Protein AF-X0UQ94-F1 (afdb_monomer)

Organism: NCBI:txid412755

Mean predicted aligned error: 4.82 Å

Foldseek 3Di:
DPPPDDDDQDDQDDDPVLVVPDDDPVSVVVSVLSVLSSVLVVLVVVLCDDDPVPSDDDPLVVVLSVLSVLLSVLSVQLSVCVVVVVVVSNVVSVVVNVVSVVVNCCCVVVPDPVVSVVCCVPPVDD

Sequence (126 aa):
MHKYKLPEIKKVIIDPEIIKRFKVEDDFTKLSLDIMIEVGSYICVAANIFPVKTKAWDLDWAIIGGHLVRLYKLISAMLDQTCQRKRETSFIFSRLAFECIINLRYLIKHESDEIFKSYRKYSLQH

Structure (mmCIF, N/CA/C/O backbone):
data_AF-X0UQ94-F1
#
_entry.id   AF-X0UQ94-F1
#
loop_
_atom_site.group_PDB
_atom_site.id
_atom_site.type_symbol
_atom_site.label_atom_id
_atom_site.label_alt_id
_atom_site.label_comp_id
_atom_site.label_asym_id
_atom_site.label_entity_id
_atom_site.label_seq_id
_atom_site.pdbx_PDB_ins_code
_atom_site.Cartn_x
_atom_site.Cartn_y
_atom_site.Cartn_z
_atom_site.occupancy
_atom_site.B_iso_or_equiv
_atom_site.auth_seq_id
_atom_site.auth_comp_id
_atom_site.auth_asym_id
_atom_site.auth_atom_id
_atom_site.pdbx_PDB_model_num
ATOM 1 N N . MET A 1 1 ? 20.623 -25.604 5.030 1.00 44.50 1 MET A N 1
ATOM 2 C CA . MET A 1 1 ? 19.579 -24.844 4.307 1.00 44.50 1 MET A CA 1
ATOM 3 C C . MET A 1 1 ? 18.485 -24.490 5.310 1.00 44.50 1 MET A C 1
ATOM 5 O O . MET A 1 1 ? 17.650 -25.334 5.612 1.00 44.50 1 MET A O 1
ATOM 9 N N . HIS A 1 2 ? 18.549 -23.311 5.938 1.00 50.19 2 HIS A N 1
ATOM 10 C CA . HIS A 1 2 ? 17.481 -22.878 6.844 1.00 50.19 2 HIS A CA 1
ATOM 11 C C . HIS A 1 2 ? 16.207 -22.676 6.022 1.00 50.19 2 HIS A C 1
ATOM 13 O O . HIS A 1 2 ? 16.184 -21.865 5.099 1.00 50.19 2 HIS A O 1
ATOM 19 N N . LYS A 1 3 ? 15.163 -23.458 6.317 1.00 54.25 3 LYS A N 1
ATOM 20 C CA . LYS A 1 3 ? 13.826 -23.233 5.768 1.00 54.25 3 LYS A CA 1
ATOM 21 C C . LYS A 1 3 ? 13.314 -21.921 6.360 1.00 54.25 3 LYS A C 1
ATOM 23 O O . LYS A 1 3 ? 12.803 -21.914 7.475 1.00 54.25 3 LYS A O 1
ATOM 28 N N . TYR A 1 4 ? 13.489 -20.819 5.639 1.00 60.88 4 TYR A N 1
ATOM 29 C CA . TYR A 1 4 ? 12.800 -19.575 5.956 1.00 60.88 4 TYR A CA 1
ATOM 30 C C . TYR A 1 4 ? 11.303 -19.833 5.802 1.00 60.88 4 TYR A C 1
ATOM 32 O O . TYR A 1 4 ? 10.811 -20.065 4.698 1.00 60.88 4 TYR A O 1
ATOM 40 N N . LYS A 1 5 ? 10.585 -19.870 6.925 1.00 72.81 5 LYS A N 1
ATOM 41 C CA . LYS A 1 5 ? 9.127 -19.894 6.914 1.00 72.81 5 LYS A CA 1
ATOM 42 C C . LYS A 1 5 ? 8.690 -18.459 6.643 1.00 72.81 5 LYS A C 1
ATOM 44 O O . LYS A 1 5 ? 9.024 -17.570 7.423 1.00 72.81 5 LYS A O 1
ATOM 49 N N . LEU A 1 6 ? 8.022 -18.225 5.515 1.00 70.56 6 LEU A N 1
ATOM 50 C CA . LEU A 1 6 ? 7.432 -16.916 5.251 1.00 70.56 6 LEU A CA 1
ATOM 51 C C . LEU A 1 6 ? 6.439 -16.591 6.380 1.00 70.56 6 LEU A C 1
ATOM 53 O O . LEU A 1 6 ? 5.735 -17.504 6.828 1.00 70.56 6 LEU A O 1
ATOM 57 N N . PRO A 1 7 ? 6.400 -15.339 6.867 1.00 73.81 7 PRO A N 1
ATOM 58 C CA . PRO A 1 7 ? 5.420 -14.941 7.864 1.00 73.81 7 PRO A CA 1
ATOM 59 C C . PRO A 1 7 ? 4.015 -15.139 7.295 1.00 73.81 7 PRO A C 1
ATOM 61 O O . PRO A 1 7 ? 3.729 -14.774 6.154 1.00 73.81 7 PRO A O 1
ATOM 64 N N . GLU A 1 8 ? 3.149 -15.763 8.086 1.00 88.94 8 GLU A N 1
ATOM 65 C CA . GLU A 1 8 ? 1.765 -15.992 7.698 1.00 88.94 8 GLU A CA 1
ATOM 66 C C . GLU A 1 8 ? 0.996 -14.671 7.776 1.00 88.94 8 GLU A C 1
ATOM 68 O O . GLU A 1 8 ? 0.950 -14.027 8.826 1.00 88.94 8 GLU A O 1
ATOM 73 N N . ILE A 1 9 ? 0.402 -14.256 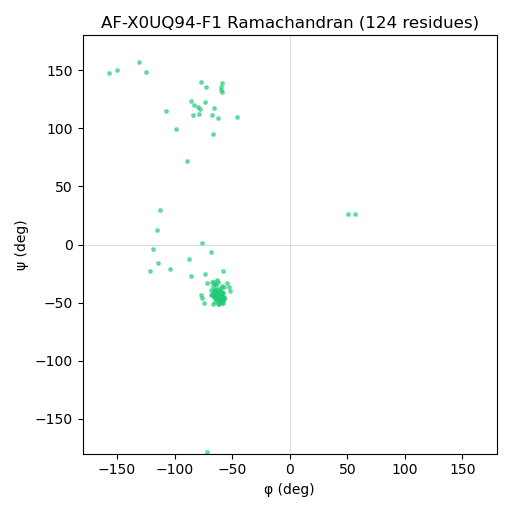6.657 1.00 93.00 9 ILE A N 1
ATOM 74 C CA . ILE A 1 9 ? -0.467 -13.080 6.628 1.00 93.00 9 ILE A CA 1
ATOM 75 C C . ILE A 1 9 ? -1.825 -13.501 7.181 1.00 93.00 9 ILE A C 1
ATOM 77 O O . ILE A 1 9 ? -2.546 -14.289 6.564 1.00 93.00 9 ILE A O 1
ATOM 81 N N . LYS A 1 10 ? -2.168 -12.976 8.359 1.00 93.19 10 LYS A N 1
ATOM 82 C CA . LYS A 1 10 ? -3.460 -13.222 8.998 1.00 93.19 10 LYS A CA 1
ATOM 83 C C . LYS A 1 10 ? -4.567 -12.568 8.173 1.00 93.19 10 LYS A C 1
ATOM 85 O O . LYS A 1 10 ? -4.665 -11.345 8.135 1.00 93.19 10 LYS A O 1
ATOM 90 N N . LYS A 1 11 ? -5.412 -13.393 7.555 1.00 94.56 11 LYS A N 1
ATOM 91 C CA . LYS A 1 11 ? -6.591 -12.921 6.827 1.00 94.56 11 LYS A CA 1
ATOM 92 C C . LYS A 1 11 ? -7.669 -12.437 7.782 1.00 94.56 11 LYS A C 1
ATOM 94 O O . LYS A 1 11 ? -7.980 -13.111 8.769 1.00 94.56 11 LYS A O 1
ATOM 99 N N . VAL A 1 12 ? -8.263 -11.299 7.465 1.00 95.44 12 VAL A N 1
ATOM 100 C CA . VAL A 1 12 ? -9.401 -10.754 8.190 1.00 95.44 12 VAL A CA 1
ATOM 101 C C . VAL A 1 12 ? -10.673 -11.360 7.624 1.00 95.44 12 VAL A C 1
ATOM 103 O O . VAL A 1 12 ? -10.952 -11.296 6.428 1.00 95.44 12 VAL A O 1
ATOM 106 N N . ILE A 1 13 ? -11.458 -11.980 8.500 1.00 92.56 13 ILE A N 1
ATOM 107 C CA . ILE A 1 13 ? -12.752 -12.545 8.131 1.00 92.56 13 ILE A CA 1
ATOM 108 C C . ILE A 1 13 ? -13.765 -11.403 8.078 1.00 92.56 13 ILE A C 1
ATOM 110 O O . ILE A 1 13 ? -14.026 -10.749 9.086 1.00 92.56 13 ILE A O 1
ATOM 114 N N . ILE A 1 14 ? -14.342 -11.182 6.899 1.00 93.00 14 ILE A N 1
ATOM 115 C CA . ILE A 1 14 ? -15.414 -10.210 6.685 1.00 93.00 14 ILE A CA 1
ATOM 116 C C . ILE A 1 14 ? -16.735 -10.977 6.680 1.00 93.00 14 ILE A C 1
ATOM 118 O O . ILE A 1 14 ? -17.098 -11.596 5.682 1.00 93.00 14 ILE A O 1
ATOM 122 N N . ASP A 1 15 ? -17.439 -10.948 7.810 1.00 94.12 15 ASP A N 1
ATOM 123 C CA . ASP A 1 15 ? -18.747 -11.585 7.971 1.00 94.12 15 ASP A CA 1
ATOM 124 C C . ASP A 1 15 ? -19.856 -10.515 8.037 1.00 94.12 15 ASP A C 1
ATOM 126 O O . ASP A 1 15 ? -19.904 -9.738 9.000 1.00 94.12 15 ASP A O 1
ATOM 130 N N . PRO A 1 16 ? -20.771 -10.465 7.048 1.00 94.75 16 PRO A N 1
ATOM 131 C CA . PRO A 1 16 ? -21.906 -9.546 7.057 1.00 94.75 16 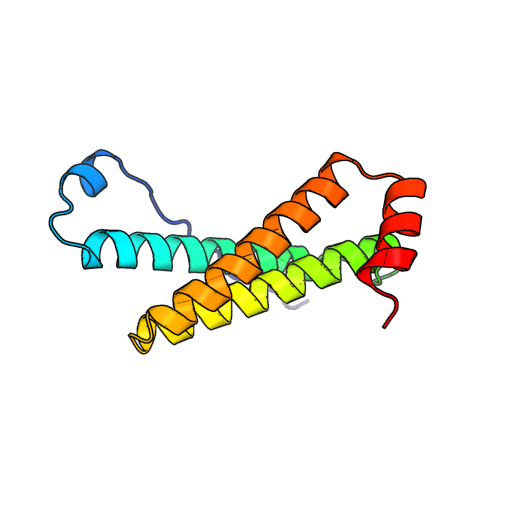PRO A CA 1
ATOM 132 C C . PRO A 1 16 ? -22.774 -9.642 8.320 1.00 94.75 16 PRO A C 1
ATOM 134 O O . PRO A 1 16 ? -23.298 -8.624 8.773 1.00 94.75 16 PRO A O 1
ATOM 137 N N . GLU A 1 17 ? -22.916 -10.828 8.916 1.00 96.19 17 GLU A N 1
ATOM 138 C CA . GLU A 1 17 ? -23.718 -11.034 10.127 1.00 96.19 17 GLU A CA 1
ATOM 139 C C . GLU A 1 17 ? -23.044 -10.481 11.387 1.00 96.19 17 GLU A C 1
ATOM 141 O O . GLU A 1 17 ? -23.735 -10.118 12.342 1.00 96.19 17 GLU A O 1
ATOM 146 N N . ILE A 1 18 ? -21.712 -10.373 11.396 1.00 92.75 18 ILE A N 1
ATOM 147 C CA . ILE A 1 18 ? -20.962 -9.666 12.444 1.00 92.75 18 ILE A CA 1
ATOM 148 C C . ILE A 1 18 ? -21.091 -8.156 12.235 1.00 92.75 18 ILE A C 1
ATOM 150 O O . ILE A 1 18 ? -21.422 -7.436 13.176 1.00 92.75 18 ILE A O 1
ATOM 154 N N . ILE A 1 19 ? -20.911 -7.677 11.001 1.00 95.06 19 ILE A N 1
ATOM 155 C CA . ILE A 1 19 ? -20.966 -6.244 10.667 1.00 95.06 19 ILE A CA 1
ATOM 156 C C . ILE A 1 19 ? -22.343 -5.650 10.988 1.00 95.06 19 ILE A C 1
ATOM 158 O O . ILE A 1 19 ? -22.428 -4.562 11.552 1.00 95.06 19 ILE A O 1
ATOM 162 N N . LYS A 1 20 ? -23.435 -6.378 10.718 1.00 96.38 20 LYS A N 1
ATOM 163 C CA . LYS A 1 20 ? -24.805 -5.962 11.083 1.00 96.38 20 LYS A CA 1
ATOM 164 C C . LYS A 1 20 ? -24.991 -5.709 12.585 1.00 96.38 20 LYS A C 1
ATOM 166 O O . LYS A 1 20 ? -25.928 -5.010 12.975 1.00 96.38 20 LYS A O 1
ATOM 171 N N . ARG A 1 21 ? -24.146 -6.298 13.437 1.00 95.94 21 ARG A N 1
ATOM 172 C CA . ARG A 1 21 ? -24.216 -6.139 14.897 1.00 95.94 21 ARG A CA 1
ATOM 173 C C . ARG A 1 21 ? -23.443 -4.928 15.401 1.00 95.94 21 ARG A C 1
ATOM 175 O O . ARG A 1 21 ? -23.654 -4.575 16.557 1.00 95.94 21 ARG A O 1
ATOM 182 N N . PHE A 1 22 ? -22.599 -4.302 14.581 1.00 97.25 22 PHE A N 1
ATOM 183 C CA . PHE A 1 22 ? -21.850 -3.110 14.971 1.00 97.25 22 PHE A CA 1
ATOM 184 C C . PHE A 1 22 ? -22.808 -1.982 15.357 1.00 97.25 22 PHE A C 1
ATOM 186 O O . PHE A 1 22 ? -23.826 -1.757 14.694 1.00 97.25 22 PHE A O 1
ATOM 193 N N . LYS A 1 23 ? -22.507 -1.297 16.462 1.00 96.38 23 LYS A N 1
ATOM 194 C CA . LYS A 1 23 ? -23.368 -0.240 17.021 1.00 96.38 23 LYS A CA 1
ATOM 195 C C . LYS A 1 23 ? -22.667 1.102 17.126 1.00 96.38 23 LYS A C 1
ATOM 197 O O . LYS A 1 23 ? -23.350 2.122 17.159 1.00 96.38 23 LYS A O 1
ATOM 202 N N . VAL A 1 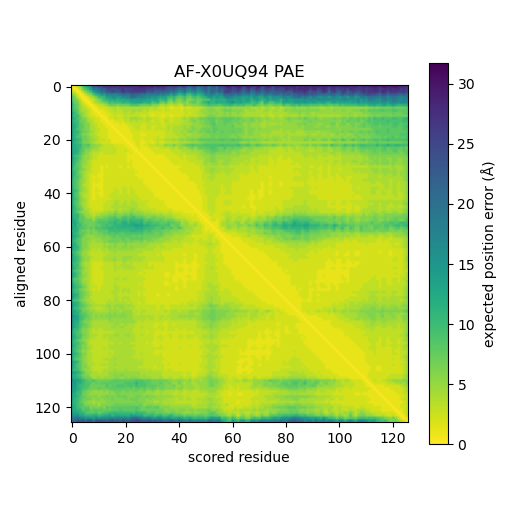24 ? -21.338 1.108 17.178 1.00 95.81 24 VAL A N 1
ATOM 203 C CA . VAL A 1 24 ? -20.540 2.320 17.387 1.00 95.81 24 VAL A CA 1
ATOM 204 C C . VAL A 1 24 ? -19.419 2.428 16.358 1.00 95.81 24 VAL A C 1
ATOM 206 O O . VAL A 1 24 ? -18.991 1.430 15.784 1.00 95.81 24 VAL A O 1
ATOM 209 N N . GLU A 1 25 ? -18.932 3.651 16.128 1.00 90.56 25 GLU A N 1
ATOM 210 C CA . GLU A 1 25 ? -17.848 3.952 15.172 1.00 90.56 25 GLU A CA 1
ATOM 211 C C . GLU A 1 25 ? -16.597 3.091 15.416 1.00 90.56 25 GLU A C 1
ATOM 213 O O . GLU A 1 25 ? -15.952 2.639 14.467 1.00 90.56 25 GLU A O 1
ATOM 218 N N . ASP A 1 26 ? -16.284 2.809 16.681 1.00 91.38 26 ASP A N 1
ATOM 219 C CA . ASP A 1 26 ? -15.116 2.019 17.075 1.00 91.38 26 ASP A CA 1
ATOM 220 C C . ASP A 1 26 ? -15.160 0.577 16.543 1.00 91.38 26 ASP A C 1
ATOM 222 O O . ASP A 1 26 ? -14.112 0.033 16.190 1.00 91.38 26 ASP A O 1
ATOM 226 N N . ASP A 1 27 ? -16.348 -0.027 16.402 1.00 94.38 27 ASP A N 1
ATOM 227 C CA . ASP A 1 27 ? -16.497 -1.381 15.849 1.00 94.38 27 ASP A CA 1
ATOM 228 C C . ASP A 1 27 ? -16.031 -1.424 14.383 1.00 94.38 27 ASP A C 1
ATOM 230 O O . ASP A 1 27 ? -15.234 -2.276 13.975 1.00 94.38 27 ASP A O 1
ATOM 234 N N . PHE A 1 28 ? -16.480 -0.442 13.594 1.00 93.38 28 PHE A N 1
ATOM 235 C CA . PHE A 1 28 ? -16.094 -0.282 12.191 1.00 93.38 28 PHE A CA 1
ATOM 236 C C . PHE A 1 28 ? -14.625 0.110 12.051 1.00 93.38 28 PHE A C 1
ATOM 238 O O . PHE A 1 28 ? -13.932 -0.370 11.149 1.00 93.38 28 PHE A O 1
ATOM 245 N N . THR A 1 29 ? -14.140 0.970 12.948 1.00 91.31 29 THR A N 1
ATOM 246 C CA . THR A 1 29 ? -12.748 1.424 12.959 1.00 91.31 29 THR A CA 1
ATOM 247 C C . THR A 1 29 ? -11.818 0.249 13.206 1.00 91.31 29 THR A C 1
ATOM 249 O O . THR A 1 29 ? -10.867 0.060 12.454 1.00 91.31 29 THR A O 1
ATOM 252 N N . LYS A 1 30 ? -12.129 -0.604 14.187 1.00 92.38 30 LYS A N 1
ATOM 253 C CA . LYS A 1 30 ? -11.345 -1.804 14.478 1.00 92.38 30 LYS A CA 1
ATOM 254 C C . LYS A 1 30 ? -11.274 -2.753 13.282 1.00 92.38 30 LYS A C 1
ATOM 256 O O . LYS A 1 30 ? -10.176 -3.149 12.903 1.00 92.38 30 LYS A O 1
ATOM 261 N N . LEU A 1 31 ? -12.408 -3.055 12.644 1.00 94.88 31 LEU A N 1
ATOM 262 C CA . LEU A 1 31 ? -12.419 -3.889 11.437 1.00 94.88 31 LEU A CA 1
ATOM 263 C C . LEU A 1 31 ? -11.591 -3.259 10.304 1.00 94.88 31 LEU A C 1
ATOM 265 O O . LEU A 1 31 ? -10.835 -3.950 9.626 1.00 94.88 31 LEU A O 1
ATOM 269 N N . SER A 1 32 ? -11.695 -1.942 10.119 1.00 92.00 32 SER A N 1
ATOM 270 C CA . SER A 1 32 ? -10.928 -1.215 9.101 1.00 92.00 32 SER A CA 1
ATOM 271 C C . SER A 1 32 ? -9.421 -1.269 9.370 1.00 92.00 32 SER A C 1
ATOM 273 O O . SER A 1 32 ? -8.644 -1.464 8.438 1.00 92.00 32 SER A O 1
ATOM 275 N N . LEU A 1 33 ? -9.001 -1.132 10.633 1.00 92.81 33 LEU A N 1
ATOM 276 C CA . LEU A 1 33 ? -7.603 -1.278 11.050 1.00 92.81 33 LEU A CA 1
ATOM 277 C C . LEU A 1 33 ? -7.087 -2.691 10.768 1.00 92.81 33 LEU A C 1
ATOM 279 O O . LEU A 1 33 ? -6.023 -2.830 10.167 1.00 92.81 33 LEU A O 1
ATOM 283 N N . ASP A 1 34 ? -7.851 -3.722 11.138 1.00 94.94 34 ASP A N 1
ATOM 284 C CA . ASP A 1 34 ? -7.486 -5.117 10.882 1.00 94.94 34 ASP A CA 1
ATOM 285 C C . ASP A 1 34 ? -7.280 -5.358 9.375 1.00 94.94 34 ASP A C 1
ATOM 287 O O . ASP A 1 34 ? -6.255 -5.911 8.967 1.00 94.94 34 ASP A O 1
ATOM 291 N N . ILE A 1 35 ? -8.206 -4.884 8.529 1.00 95.25 35 ILE A N 1
ATOM 292 C CA . ILE A 1 35 ? -8.098 -5.000 7.064 1.00 95.25 35 ILE A CA 1
ATOM 293 C C . ILE A 1 35 ? -6.867 -4.246 6.547 1.00 95.25 35 ILE A C 1
ATOM 295 O O . ILE A 1 35 ? -6.133 -4.756 5.702 1.00 95.25 35 ILE A O 1
ATOM 299 N N . MET A 1 36 ? -6.606 -3.036 7.047 1.00 94.06 36 MET A N 1
ATOM 300 C CA . MET A 1 36 ? -5.434 -2.258 6.641 1.00 94.06 36 MET A CA 1
ATOM 301 C C . MET A 1 36 ? -4.115 -2.935 7.028 1.00 94.06 36 MET A C 1
ATOM 303 O O . MET A 1 36 ? -3.155 -2.855 6.262 1.00 94.06 36 MET A O 1
ATOM 307 N N . ILE A 1 37 ? -4.058 -3.626 8.170 1.00 95.19 37 ILE A N 1
ATOM 308 C CA . ILE A 1 37 ? -2.890 -4.418 8.582 1.00 95.19 37 ILE A CA 1
ATOM 309 C C . ILE A 1 37 ? -2.667 -5.588 7.615 1.00 95.19 37 ILE A C 1
ATOM 311 O O . ILE A 1 37 ? -1.540 -5.805 7.155 1.00 95.19 37 ILE A O 1
ATOM 315 N N . GLU A 1 38 ? -3.726 -6.321 7.264 1.00 95.69 38 GLU A N 1
ATOM 316 C CA . GLU A 1 38 ? -3.654 -7.382 6.253 1.00 95.69 38 GLU A CA 1
ATOM 317 C C . GLU A 1 38 ? -3.155 -6.833 4.905 1.00 95.69 38 GLU A C 1
ATOM 319 O O . GLU A 1 38 ? -2.187 -7.344 4.337 1.00 95.69 38 GLU A O 1
ATOM 324 N N . VAL A 1 39 ? -3.759 -5.749 4.412 1.00 94.69 39 VAL A N 1
ATOM 325 C CA . VAL A 1 39 ? -3.379 -5.113 3.140 1.00 94.69 39 VAL A CA 1
ATOM 326 C C . VAL A 1 39 ? -1.928 -4.628 3.171 1.00 94.69 39 VAL A C 1
ATOM 328 O O . VAL A 1 39 ? -1.170 -4.902 2.239 1.00 94.69 39 VAL A O 1
ATOM 331 N N . GLY A 1 40 ? -1.503 -3.964 4.249 1.00 95.12 40 GLY A N 1
ATOM 332 C CA . GLY A 1 40 ? -0.119 -3.527 4.435 1.00 95.12 40 GLY A CA 1
ATOM 333 C C . GLY A 1 40 ? 0.872 -4.694 4.405 1.00 95.12 40 GLY A C 1
ATOM 334 O O . GLY A 1 40 ? 1.952 -4.569 3.827 1.00 95.12 40 GLY A O 1
ATOM 335 N N . SER A 1 41 ? 0.478 -5.854 4.936 1.00 94.38 41 SER A N 1
ATOM 336 C CA . SER A 1 41 ? 1.284 -7.079 4.887 1.00 94.38 41 SER A CA 1
ATOM 337 C C . SER A 1 41 ? 1.457 -7.593 3.454 1.00 94.38 41 SER A C 1
ATOM 339 O O . SER A 1 41 ? 2.577 -7.904 3.046 1.00 94.38 41 SER A O 1
ATOM 341 N N . TYR A 1 42 ? 0.386 -7.622 2.652 1.00 94.88 42 TYR A N 1
ATOM 342 C CA . TYR A 1 42 ? 0.488 -8.002 1.236 1.00 94.88 42 TYR A CA 1
ATOM 343 C C . TYR A 1 42 ? 1.328 -7.016 0.428 1.00 94.88 42 TYR A C 1
ATOM 345 O O . TYR A 1 42 ? 2.138 -7.440 -0.395 1.00 94.88 42 TYR A O 1
ATOM 353 N N . ILE A 1 43 ? 1.175 -5.711 0.671 1.00 95.38 43 ILE A N 1
ATOM 354 C CA . ILE A 1 43 ? 1.977 -4.684 -0.003 1.00 95.38 43 ILE A CA 1
ATOM 355 C C . ILE A 1 43 ? 3.455 -4.857 0.340 1.00 95.38 43 ILE A C 1
ATOM 357 O O . ILE A 1 43 ? 4.293 -4.756 -0.551 1.00 95.38 43 ILE A O 1
ATOM 361 N N . CYS A 1 44 ? 3.782 -5.162 1.598 1.00 92.69 44 CYS A N 1
ATOM 362 C CA . CYS A 1 44 ? 5.153 -5.440 2.014 1.00 92.69 44 CYS A CA 1
ATOM 363 C C . CYS A 1 44 ? 5.745 -6.621 1.231 1.00 92.69 44 CYS A C 1
ATOM 365 O O . CYS A 1 44 ? 6.850 -6.511 0.704 1.00 92.69 44 CYS A O 1
ATOM 367 N N . VAL A 1 45 ? 4.997 -7.718 1.069 1.00 92.38 45 VAL A N 1
ATOM 368 C CA . VAL A 1 45 ? 5.436 -8.847 0.233 1.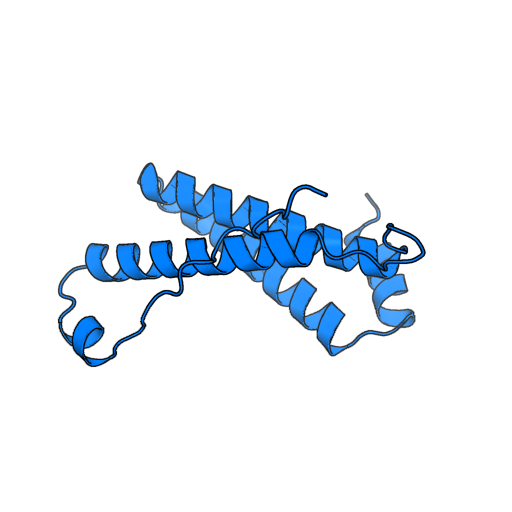00 92.38 45 VAL A CA 1
ATOM 369 C C . VAL A 1 45 ? 5.612 -8.414 -1.222 1.00 92.38 45 VAL A C 1
ATOM 371 O O . VAL A 1 45 ? 6.679 -8.636 -1.786 1.00 92.38 45 VAL A O 1
ATOM 374 N N . ALA A 1 46 ? 4.612 -7.757 -1.816 1.00 92.25 46 ALA A N 1
ATOM 375 C CA . ALA A 1 46 ? 4.641 -7.324 -3.214 1.00 92.25 46 ALA A CA 1
ATOM 376 C C . ALA A 1 46 ? 5.819 -6.381 -3.514 1.00 92.25 46 ALA A C 1
ATOM 378 O O . ALA A 1 46 ? 6.508 -6.548 -4.518 1.00 92.25 46 ALA A O 1
ATOM 379 N N . ALA A 1 47 ? 6.103 -5.443 -2.608 1.00 92.88 47 ALA A N 1
ATOM 380 C CA . ALA A 1 47 ? 7.217 -4.502 -2.700 1.00 92.88 47 ALA A CA 1
ATOM 381 C C . ALA A 1 47 ? 8.603 -5.158 -2.562 1.00 92.88 47 ALA A C 1
ATOM 383 O O . ALA A 1 47 ? 9.610 -4.480 -2.727 1.00 92.88 47 ALA A O 1
ATOM 384 N N . ASN A 1 48 ? 8.672 -6.453 -2.246 1.00 90.12 48 ASN A N 1
ATOM 385 C CA . ASN A 1 48 ? 9.915 -7.219 -2.158 1.00 90.12 48 ASN A CA 1
ATOM 386 C C . ASN A 1 48 ? 9.998 -8.331 -3.221 1.00 90.12 48 ASN A C 1
ATOM 388 O O . ASN A 1 48 ? 10.862 -9.206 -3.139 1.00 90.12 48 ASN A O 1
ATOM 392 N N . ILE A 1 49 ? 9.112 -8.318 -4.223 1.00 89.00 49 ILE A N 1
ATOM 393 C CA . ILE A 1 49 ? 9.191 -9.233 -5.363 1.00 89.00 49 ILE A CA 1
ATOM 394 C C . ILE A 1 49 ? 10.179 -8.661 -6.382 1.00 89.00 49 ILE A C 1
ATOM 396 O O . ILE A 1 49 ? 9.983 -7.574 -6.928 1.00 89.00 49 ILE A O 1
ATOM 400 N N . PHE A 1 50 ? 11.232 -9.428 -6.663 1.00 87.00 50 PHE A N 1
ATOM 401 C CA . PHE A 1 50 ? 12.248 -9.098 -7.659 1.00 87.00 50 PHE A CA 1
ATOM 402 C C . PHE A 1 50 ? 12.383 -10.231 -8.680 1.00 87.00 50 PHE A C 1
ATOM 404 O O . PHE A 1 50 ? 12.235 -11.404 -8.313 1.00 87.00 50 PHE A O 1
ATOM 411 N N . PRO A 1 51 ? 12.728 -9.931 -9.946 1.00 86.00 51 PRO A N 1
ATOM 412 C CA . PRO A 1 51 ? 13.064 -10.972 -10.907 1.00 86.00 51 PRO A CA 1
ATOM 413 C C . PRO A 1 51 ? 14.247 -11.808 -10.401 1.00 86.00 51 PRO A C 1
ATOM 415 O O . PRO A 1 51 ? 15.282 -11.268 -10.014 1.00 86.00 51 PRO A O 1
ATOM 418 N N . VAL A 1 52 ? 14.124 -13.139 -10.441 1.00 85.62 52 VAL A N 1
ATOM 419 C CA . VAL A 1 52 ? 15.123 -14.071 -9.872 1.00 85.62 52 VAL A CA 1
ATOM 420 C C . VAL A 1 52 ? 16.523 -13.861 -10.459 1.00 85.62 52 VAL A C 1
ATOM 422 O O . VAL A 1 52 ? 17.519 -13.985 -9.748 1.00 85.62 52 VAL A O 1
ATOM 425 N N . LYS A 1 53 ? 16.597 -13.537 -11.756 1.00 89.62 53 LYS A N 1
ATOM 426 C CA . LYS A 1 53 ? 17.863 -13.359 -12.477 1.00 89.62 53 LYS A CA 1
ATOM 427 C C . LYS A 1 53 ? 18.564 -12.052 -12.113 1.00 89.62 53 LYS A C 1
ATOM 429 O O . LYS A 1 53 ? 19.751 -12.073 -11.812 1.00 89.62 53 LYS A O 1
ATOM 434 N N . THR A 1 54 ? 17.846 -10.930 -12.162 1.00 90.38 54 THR A N 1
ATOM 435 C CA . THR A 1 54 ? 18.437 -9.595 -11.975 1.00 90.38 54 THR A CA 1
ATOM 436 C C . THR A 1 54 ? 18.528 -9.203 -10.507 1.00 90.38 54 THR A C 1
ATOM 438 O O . THR A 1 54 ? 19.393 -8.410 -10.151 1.00 90.38 54 THR A O 1
ATOM 441 N N . LYS A 1 55 ? 17.642 -9.744 -9.656 1.00 90.06 55 LYS A N 1
ATOM 442 C CA . LYS A 1 55 ? 17.454 -9.344 -8.252 1.00 90.06 55 LYS A CA 1
ATOM 443 C C . LYS A 1 55 ? 17.272 -7.829 -8.075 1.00 90.06 55 LYS A C 1
ATOM 445 O O . LYS A 1 55 ? 17.584 -7.286 -7.022 1.00 90.06 55 LYS A O 1
ATOM 450 N N . ALA A 1 56 ? 16.783 -7.159 -9.115 1.00 90.44 56 ALA A N 1
ATOM 451 C CA . ALA A 1 56 ? 16.621 -5.717 -9.174 1.00 90.44 56 ALA A CA 1
ATOM 452 C C . ALA A 1 56 ? 15.442 -5.365 -10.081 1.00 90.44 56 ALA A C 1
ATOM 454 O O . ALA A 1 56 ? 15.141 -6.098 -11.030 1.00 90.44 56 ALA A O 1
ATOM 455 N N . TRP A 1 57 ? 14.799 -4.241 -9.782 1.00 92.31 57 TRP A N 1
ATOM 456 C CA . TRP A 1 57 ? 13.802 -3.645 -10.660 1.00 92.31 57 TRP A CA 1
ATOM 457 C C . TRP A 1 57 ? 14.482 -2.917 -11.815 1.00 92.31 57 TRP A C 1
ATOM 459 O O . TRP A 1 57 ? 15.492 -2.238 -11.619 1.00 92.31 57 TRP A O 1
ATOM 469 N N . ASP A 1 58 ? 13.910 -3.047 -13.008 1.00 91.81 58 ASP A N 1
ATOM 470 C CA . ASP A 1 58 ? 14.159 -2.070 -14.061 1.00 91.81 58 ASP A CA 1
ATOM 471 C C . ASP A 1 58 ? 13.440 -0.751 -13.736 1.00 91.81 58 ASP A C 1
ATOM 473 O O . ASP A 1 58 ? 12.826 -0.588 -12.679 1.00 91.81 58 ASP A O 1
ATOM 477 N N . LEU A 1 59 ? 13.558 0.227 -14.629 1.00 90.75 59 LEU A N 1
ATOM 478 C CA . LEU A 1 59 ? 13.057 1.571 -14.375 1.00 90.75 59 LEU A CA 1
ATOM 479 C C . LEU A 1 59 ? 11.533 1.618 -14.181 1.00 90.75 59 LEU A C 1
ATOM 481 O O . LEU A 1 59 ? 11.061 2.372 -13.332 1.00 90.75 59 LEU A O 1
ATOM 485 N N . ASP A 1 60 ? 10.771 0.824 -14.932 1.00 92.31 60 ASP A N 1
ATOM 486 C CA . ASP A 1 60 ? 9.306 0.833 -14.874 1.00 92.31 60 ASP A CA 1
ATOM 487 C C . ASP A 1 60 ? 8.824 0.088 -13.624 1.00 92.31 60 ASP A C 1
ATOM 489 O O . ASP A 1 60 ? 8.016 0.613 -12.849 1.00 92.31 60 ASP A O 1
ATOM 493 N N . TRP A 1 61 ? 9.427 -1.066 -13.323 1.00 91.88 61 TRP A N 1
ATOM 494 C CA . TRP A 1 61 ? 9.183 -1.777 -12.068 1.00 91.88 61 TRP A CA 1
ATOM 495 C C . TRP A 1 61 ? 9.619 -0.978 -10.840 1.00 91.88 61 TRP A C 1
ATOM 497 O O . TRP A 1 61 ? 8.978 -1.085 -9.797 1.00 91.88 61 TRP A O 1
ATOM 507 N N . ALA A 1 62 ? 10.649 -0.134 -10.941 1.00 92.75 62 ALA A N 1
ATOM 508 C CA . ALA A 1 62 ? 11.066 0.736 -9.846 1.00 92.75 62 ALA A CA 1
ATOM 509 C C . ALA A 1 62 ? 10.024 1.823 -9.548 1.00 92.75 62 ALA A C 1
ATOM 511 O O . ALA A 1 62 ? 9.848 2.194 -8.387 1.00 92.75 62 ALA A O 1
ATOM 512 N N . ILE A 1 63 ? 9.288 2.296 -10.560 1.00 94.31 63 ILE A N 1
ATOM 513 C CA . ILE A 1 63 ? 8.170 3.230 -10.374 1.00 94.31 63 ILE A CA 1
ATOM 514 C C . ILE A 1 63 ? 7.037 2.530 -9.615 1.00 94.31 63 ILE A C 1
ATOM 516 O O . ILE A 1 63 ? 6.585 3.031 -8.583 1.00 94.31 63 ILE A O 1
ATOM 520 N N . ILE A 1 64 ? 6.621 1.344 -10.070 1.00 94.88 64 ILE A N 1
ATOM 521 C CA . ILE A 1 64 ? 5.578 0.541 -9.407 1.00 94.88 64 ILE A CA 1
ATOM 522 C C . ILE A 1 64 ? 5.988 0.172 -7.975 1.00 94.88 64 ILE A C 1
ATOM 524 O O . ILE A 1 64 ? 5.232 0.393 -7.027 1.00 94.88 64 ILE A O 1
ATOM 528 N N . GLY A 1 65 ? 7.207 -0.335 -7.800 1.00 94.06 65 GLY A N 1
ATOM 529 C CA . GLY A 1 65 ? 7.787 -0.682 -6.507 1.00 94.06 65 GLY A CA 1
ATOM 530 C C . GLY A 1 65 ? 7.872 0.521 -5.568 1.00 94.06 65 GLY A C 1
ATOM 531 O O . GLY A 1 65 ? 7.478 0.429 -4.406 1.00 94.06 65 GLY A O 1
ATOM 532 N N . GLY A 1 66 ? 8.280 1.685 -6.078 1.00 94.12 66 GLY A N 1
ATOM 533 C CA . GLY A 1 66 ? 8.276 2.945 -5.335 1.00 94.12 66 GLY A CA 1
ATOM 534 C C . GLY A 1 66 ? 6.882 3.332 -4.836 1.00 94.12 66 GLY A C 1
ATOM 535 O O . GLY A 1 66 ? 6.729 3.721 -3.675 1.00 94.12 66 GLY A O 1
ATOM 536 N N . HIS A 1 67 ? 5.849 3.155 -5.664 1.00 95.88 67 HIS A N 1
ATOM 537 C CA . HIS A 1 67 ? 4.456 3.349 -5.259 1.00 95.88 67 HIS A CA 1
ATOM 538 C C . HIS A 1 67 ? 3.997 2.352 -4.193 1.00 95.88 67 HIS A C 1
ATOM 540 O O . HIS A 1 67 ? 3.353 2.766 -3.230 1.00 95.88 67 HIS A O 1
ATOM 546 N N . LEU A 1 68 ? 4.353 1.070 -4.309 1.00 96.94 68 LEU A N 1
ATOM 547 C CA . LEU A 1 68 ? 4.043 0.061 -3.290 1.00 96.94 68 LEU A CA 1
ATOM 548 C C . LEU A 1 68 ? 4.694 0.411 -1.943 1.00 96.94 68 LEU A C 1
ATOM 550 O O . LEU A 1 68 ? 4.021 0.427 -0.913 1.00 96.94 68 LEU A O 1
ATOM 554 N N . VAL A 1 69 ? 5.978 0.782 -1.947 1.00 96.56 69 VAL A N 1
ATOM 555 C CA . VAL A 1 69 ? 6.696 1.213 -0.736 1.00 96.56 69 VAL A CA 1
ATOM 556 C C . VAL A 1 69 ? 6.070 2.478 -0.146 1.00 96.56 69 VAL A C 1
ATOM 558 O O . VAL A 1 69 ? 5.881 2.569 1.070 1.00 96.56 69 VAL A O 1
ATOM 561 N N . ARG A 1 70 ? 5.717 3.461 -0.985 1.00 96.94 70 ARG A N 1
ATOM 562 C CA . ARG A 1 70 ? 5.019 4.678 -0.547 1.00 96.94 70 ARG A CA 1
ATOM 563 C C . ARG A 1 70 ? 3.663 4.346 0.068 1.00 96.94 70 ARG A C 1
ATOM 565 O O . ARG A 1 70 ? 3.348 4.870 1.132 1.00 96.94 70 ARG A O 1
ATOM 572 N N . LEU A 1 71 ? 2.883 3.469 -0.560 1.00 97.31 71 LEU A N 1
ATOM 573 C CA . LEU A 1 71 ? 1.575 3.060 -0.062 1.00 97.31 71 LEU A CA 1
ATOM 574 C C . LEU A 1 71 ? 1.684 2.355 1.294 1.00 97.31 71 LEU A C 1
ATOM 576 O O . LEU A 1 71 ? 0.935 2.696 2.204 1.00 97.31 71 LEU A O 1
ATOM 580 N N . TYR A 1 72 ? 2.656 1.455 1.469 1.00 97.25 72 TYR A N 1
ATOM 581 C CA . TYR A 1 72 ? 2.922 0.827 2.766 1.00 97.25 72 TYR A CA 1
ATOM 582 C C . TYR A 1 72 ? 3.220 1.865 3.854 1.00 97.25 72 TYR A C 1
ATOM 584 O O . TYR A 1 72 ? 2.631 1.819 4.933 1.00 97.25 72 TYR A O 1
ATOM 592 N N . LYS A 1 73 ? 4.090 2.844 3.565 1.00 97.25 73 LYS A N 1
ATOM 593 C CA . LYS A 1 73 ? 4.418 3.923 4.512 1.00 97.25 73 LYS A CA 1
ATOM 594 C C . LYS A 1 73 ? 3.193 4.763 4.875 1.00 97.25 73 LYS A C 1
ATOM 596 O O . LYS A 1 73 ? 3.019 5.098 6.042 1.00 97.25 73 LYS A O 1
ATOM 601 N N . LEU A 1 74 ? 2.341 5.076 3.899 1.00 97.38 74 LEU A N 1
ATOM 602 C CA . LEU A 1 74 ? 1.107 5.830 4.130 1.00 97.38 74 LEU A CA 1
ATOM 603 C C . LEU A 1 74 ? 0.110 5.036 4.982 1.00 97.38 74 LEU A C 1
ATOM 605 O O . LEU A 1 74 ? -0.420 5.589 5.937 1.00 97.38 74 LEU A O 1
ATOM 609 N N . ILE A 1 75 ? -0.083 3.741 4.711 1.00 95.81 75 ILE A N 1
ATOM 610 C CA . ILE A 1 75 ? -0.926 2.863 5.540 1.00 95.81 75 ILE A CA 1
ATOM 611 C C . ILE A 1 75 ? -0.366 2.771 6.963 1.00 95.81 75 ILE A C 1
ATOM 613 O O . ILE A 1 75 ? -1.109 2.946 7.925 1.00 95.81 75 ILE A O 1
ATOM 617 N N . SER A 1 76 ? 0.944 2.561 7.114 1.00 96.12 76 SER A N 1
ATOM 618 C CA . SER A 1 76 ? 1.595 2.531 8.427 1.00 96.12 76 SER A CA 1
ATOM 619 C C . SER A 1 76 ? 1.378 3.838 9.197 1.00 96.12 76 SER A C 1
ATOM 621 O O . SER A 1 76 ? 1.104 3.794 10.394 1.00 96.12 76 SER A O 1
ATOM 623 N N . ALA A 1 77 ? 1.465 4.990 8.525 1.00 96.00 77 ALA A N 1
ATOM 624 C CA . ALA A 1 77 ? 1.192 6.288 9.132 1.00 96.00 77 ALA A CA 1
ATOM 625 C C . ALA A 1 77 ? -0.291 6.446 9.506 1.00 96.00 77 ALA A C 1
ATOM 627 O O . ALA A 1 77 ? -0.594 6.896 10.606 1.00 96.00 77 ALA A O 1
ATOM 628 N N . MET A 1 78 ? -1.227 6.030 8.646 1.00 94.75 78 MET A N 1
ATOM 629 C CA . MET A 1 78 ? -2.662 6.042 8.962 1.00 94.75 78 MET A CA 1
ATOM 630 C C .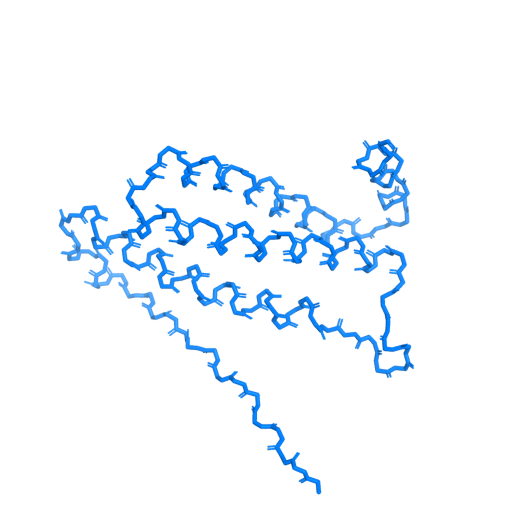 MET A 1 78 ? -2.985 5.207 10.203 1.00 94.75 78 MET A C 1
ATOM 632 O O . MET A 1 78 ? -3.725 5.671 11.072 1.00 94.75 78 MET A O 1
ATOM 636 N N . LEU A 1 79 ? -2.430 3.993 10.299 1.00 94.38 79 LEU A N 1
ATOM 637 C CA . LEU A 1 79 ? -2.605 3.106 11.452 1.00 94.38 79 LEU A CA 1
ATOM 638 C C . LEU A 1 79 ? -2.107 3.783 12.734 1.00 94.38 79 LEU A C 1
ATOM 640 O O . LEU A 1 79 ? -2.851 3.878 13.709 1.00 94.38 79 LEU A O 1
ATOM 644 N N . ASP A 1 80 ? -0.888 4.324 12.704 1.00 95.38 80 ASP A N 1
ATOM 645 C CA . ASP A 1 80 ? -0.289 5.030 13.838 1.00 95.38 80 ASP A CA 1
ATOM 646 C C . ASP A 1 80 ? -1.121 6.251 14.273 1.00 95.38 80 ASP A C 1
ATOM 648 O O . ASP A 1 80 ? -1.481 6.386 15.444 1.00 95.38 80 ASP A O 1
ATOM 652 N N . GLN A 1 81 ? -1.518 7.110 13.330 1.00 95.19 81 GLN A N 1
ATOM 653 C CA . GLN A 1 81 ? -2.324 8.295 13.643 1.00 95.19 81 GLN A CA 1
ATOM 654 C C . GLN A 1 81 ? -3.724 7.942 14.158 1.00 95.19 81 GLN A C 1
ATOM 656 O O . GLN A 1 81 ? -4.260 8.649 15.015 1.00 95.19 81 GLN A O 1
ATOM 661 N N . THR A 1 82 ? -4.305 6.837 13.686 1.00 91.94 82 THR A N 1
ATOM 662 C CA . THR A 1 82 ? -5.597 6.345 14.181 1.00 91.94 82 THR A CA 1
ATOM 663 C C . THR A 1 82 ? -5.473 5.838 15.618 1.00 91.94 82 THR A C 1
ATOM 665 O O . THR A 1 82 ? -6.282 6.220 16.463 1.00 91.94 82 THR A O 1
ATOM 668 N N . CYS A 1 83 ? -4.413 5.088 15.944 1.00 90.31 83 CYS A N 1
ATOM 669 C CA . CYS A 1 83 ? -4.105 4.680 17.320 1.00 90.31 83 CYS A CA 1
ATOM 670 C C . CYS A 1 83 ? -3.880 5.884 18.251 1.00 90.31 83 CYS A C 1
ATOM 672 O O . CYS A 1 83 ? -4.338 5.880 19.392 1.00 90.31 83 CYS A O 1
ATOM 674 N N . GLN A 1 84 ? -3.239 6.947 17.754 1.00 94.25 84 GLN A N 1
ATOM 675 C CA . GLN A 1 84 ? -3.038 8.204 18.487 1.00 94.25 84 GLN A CA 1
ATOM 676 C C . GLN A 1 84 ? -4.297 9.089 18.564 1.00 94.25 84 GLN A C 1
ATOM 678 O O . GLN A 1 84 ? -4.231 10.190 19.109 1.00 94.25 84 GLN A O 1
ATOM 683 N N . ARG A 1 85 ? -5.437 8.648 18.011 1.00 91.06 85 ARG A N 1
ATOM 684 C CA . ARG A 1 85 ? -6.697 9.411 17.928 1.00 91.06 85 ARG A CA 1
ATOM 685 C C . ARG A 1 85 ? -6.554 10.772 17.223 1.00 91.06 85 ARG A C 1
ATOM 687 O O . ARG A 1 85 ? -7.354 11.680 17.438 1.00 91.06 85 ARG A O 1
ATOM 694 N N . LYS A 1 86 ? -5.568 10.913 16.328 1.00 94.19 86 LYS A N 1
ATOM 695 C CA . LYS A 1 86 ? -5.330 12.113 15.506 1.00 94.19 86 LYS A CA 1
ATOM 696 C C . LYS A 1 86 ? -6.105 12.018 14.196 1.00 94.19 86 LYS A C 1
ATOM 698 O O . LYS A 1 86 ? -5.545 11.786 13.125 1.00 94.19 86 LYS A O 1
ATOM 703 N N . ARG A 1 87 ? -7.427 12.165 14.300 1.00 89.94 87 ARG A N 1
ATOM 704 C CA . ARG A 1 87 ? -8.376 11.921 13.202 1.00 89.94 87 ARG A CA 1
ATOM 705 C C . ARG A 1 87 ? -8.078 12.757 11.951 1.00 89.94 87 ARG A C 1
ATOM 707 O O . ARG A 1 87 ? -8.039 12.203 10.859 1.00 89.94 87 ARG A O 1
ATOM 714 N N . GLU A 1 88 ? -7.821 14.054 12.098 1.00 94.56 88 GLU A N 1
ATOM 715 C CA . GLU A 1 88 ? -7.520 14.939 10.960 1.00 94.56 88 GLU A CA 1
ATOM 716 C C . GLU A 1 88 ? -6.257 14.500 10.210 1.00 94.56 88 GLU A C 1
ATOM 718 O O . GLU A 1 88 ? -6.266 14.373 8.987 1.00 94.56 88 GLU A O 1
ATOM 723 N N . THR A 1 89 ? -5.192 14.166 10.942 1.00 95.38 89 THR A N 1
ATOM 724 C CA . THR A 1 89 ? -3.949 13.660 10.352 1.00 95.38 89 THR A CA 1
ATOM 725 C C . THR A 1 89 ? -4.151 12.301 9.682 1.00 95.38 89 THR A C 1
ATOM 727 O O . THR A 1 89 ? -3.634 12.074 8.588 1.00 95.38 89 THR A O 1
ATOM 730 N N . SER A 1 90 ? -4.944 11.409 10.287 1.00 93.44 90 SER A N 1
ATOM 731 C CA . SER A 1 90 ? -5.320 10.132 9.667 1.00 93.44 90 SER A CA 1
ATOM 732 C C . SER A 1 90 ? -6.053 10.351 8.334 1.00 93.44 90 SER A C 1
ATOM 734 O O . SER A 1 90 ? -5.728 9.702 7.338 1.00 93.44 90 SER A O 1
ATOM 736 N N . PHE A 1 91 ? -6.950 11.342 8.256 1.00 93.00 91 PHE A N 1
ATOM 737 C CA . PHE A 1 91 ? -7.607 11.727 7.002 1.00 93.00 91 PHE A CA 1
ATOM 738 C C . PHE A 1 91 ? -6.654 12.329 5.964 1.00 93.00 91 PHE A C 1
ATOM 740 O O . PHE A 1 91 ? -6.816 12.086 4.769 1.00 93.00 91 PHE A O 1
ATOM 747 N N . ILE A 1 92 ? -5.644 13.093 6.377 1.00 96.69 92 ILE A N 1
ATOM 748 C CA . ILE A 1 92 ? -4.620 13.588 5.447 1.00 96.69 92 ILE A CA 1
ATOM 749 C C . ILE A 1 92 ? -3.882 12.405 4.813 1.00 96.69 92 ILE A C 1
ATOM 751 O O . ILE A 1 92 ? -3.786 12.319 3.586 1.00 96.69 92 ILE A O 1
ATOM 755 N N . PHE A 1 93 ? -3.419 11.453 5.626 1.00 96.19 93 PHE A N 1
ATOM 756 C CA . PHE A 1 93 ? -2.738 10.271 5.106 1.00 96.19 93 PHE A CA 1
ATOM 757 C C . PHE A 1 93 ? -3.655 9.381 4.262 1.00 96.19 93 PHE A C 1
ATOM 759 O O . PHE A 1 93 ? -3.189 8.835 3.263 1.00 96.19 93 PHE A O 1
ATOM 766 N N . SER A 1 94 ? -4.949 9.288 4.585 1.00 93.88 94 SER A N 1
ATOM 767 C CA . SER A 1 94 ? -5.904 8.512 3.785 1.00 93.88 94 SER A CA 1
ATOM 768 C C . SER A 1 94 ? -6.089 9.077 2.381 1.00 93.88 94 SER A C 1
ATOM 770 O O . SER A 1 94 ? -6.110 8.314 1.415 1.00 93.88 94 SER A O 1
ATOM 772 N N . ARG A 1 95 ? -6.122 10.406 2.232 1.00 96.81 95 ARG A N 1
ATOM 773 C CA . ARG A 1 95 ? -6.178 11.061 0.915 1.00 96.81 95 ARG A CA 1
ATOM 774 C C . ARG A 1 95 ? -4.930 10.767 0.087 1.00 96.81 95 ARG A C 1
ATOM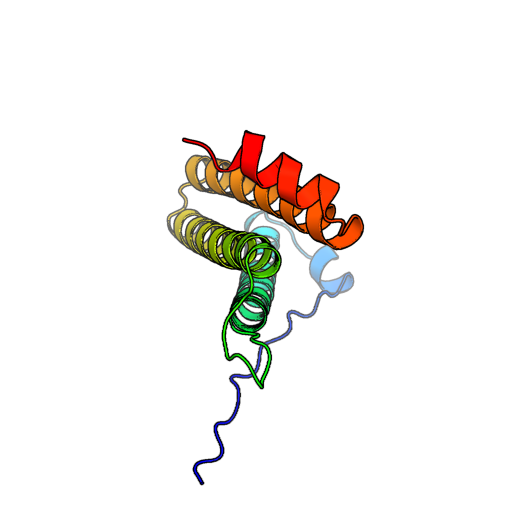 776 O O . ARG A 1 95 ? -5.048 10.395 -1.077 1.00 96.81 95 ARG A O 1
ATOM 783 N N . LEU A 1 96 ? -3.751 10.869 0.699 1.00 97.00 96 LEU A N 1
ATOM 784 C CA . LEU A 1 96 ? -2.479 10.559 0.038 1.00 97.00 96 LEU A CA 1
ATOM 785 C C . LEU A 1 96 ? -2.375 9.072 -0.337 1.00 97.00 96 LEU A C 1
ATOM 787 O O . LEU A 1 96 ? -1.862 8.733 -1.405 1.00 97.00 96 LEU A O 1
ATOM 791 N N . ALA A 1 97 ? -2.857 8.175 0.529 1.00 96.69 97 ALA A N 1
ATOM 792 C CA . ALA A 1 97 ? -2.905 6.743 0.252 1.00 96.69 97 ALA A CA 1
ATOM 793 C C . ALA A 1 97 ? -3.835 6.453 -0.929 1.00 96.69 97 ALA A C 1
ATOM 795 O O . ALA A 1 97 ? -3.466 5.701 -1.827 1.00 96.69 97 ALA A O 1
ATOM 796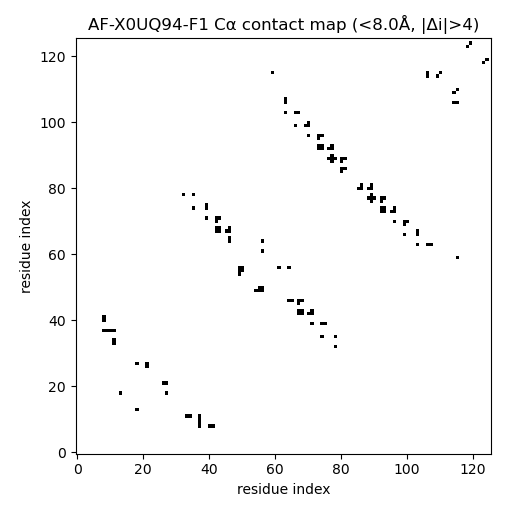 N N . PHE A 1 98 ? -5.003 7.094 -0.968 1.00 96.38 98 PHE A N 1
ATOM 797 C CA . PHE A 1 98 ? -5.972 6.938 -2.047 1.00 96.38 98 PHE A CA 1
ATOM 798 C C . PHE A 1 98 ? -5.437 7.422 -3.399 1.00 96.38 98 PHE A C 1
ATOM 800 O O . PHE A 1 98 ? -5.551 6.706 -4.391 1.00 96.38 98 PHE A O 1
ATOM 807 N N . GLU A 1 99 ? -4.789 8.587 -3.440 1.00 96.75 99 GLU A N 1
ATOM 808 C CA . GLU A 1 99 ? -4.102 9.074 -4.642 1.00 96.75 99 GLU A CA 1
ATOM 809 C C . GLU A 1 99 ? -3.041 8.069 -5.119 1.00 96.75 99 GLU A C 1
ATOM 811 O O . GLU A 1 99 ? -2.994 7.706 -6.296 1.00 96.75 99 GLU A O 1
ATOM 816 N N . CYS A 1 100 ? -2.237 7.542 -4.189 1.00 96.69 100 CYS A N 1
ATOM 817 C CA . CYS A 1 100 ? -1.236 6.524 -4.494 1.00 96.69 100 CYS A CA 1
ATOM 818 C C . CYS A 1 100 ? -1.872 5.244 -5.066 1.00 96.69 100 CYS A C 1
ATOM 820 O O . CYS A 1 100 ? -1.357 4.696 -6.038 1.00 96.69 100 CYS A O 1
ATOM 822 N N . ILE A 1 101 ? -3.004 4.795 -4.506 1.00 96.88 101 ILE A N 1
ATOM 823 C CA . ILE A 1 101 ? -3.766 3.633 -4.990 1.00 96.88 101 ILE A CA 1
ATOM 824 C C . ILE A 1 101 ? -4.276 3.869 -6.413 1.00 96.88 101 ILE A C 1
ATOM 826 O O . ILE A 1 101 ? -4.166 2.969 -7.245 1.00 96.88 101 ILE A O 1
ATOM 830 N N . ILE A 1 102 ? -4.819 5.055 -6.711 1.00 97.12 102 ILE A N 1
ATOM 831 C CA . ILE A 1 102 ? -5.298 5.393 -8.058 1.00 97.12 102 ILE A CA 1
ATOM 832 C C . ILE A 1 102 ? -4.145 5.349 -9.057 1.00 97.12 102 ILE A C 1
ATOM 834 O O . ILE A 1 102 ? -4.260 4.657 -10.069 1.00 97.12 102 ILE A O 1
ATOM 838 N N . ASN A 1 103 ? -3.035 6.028 -8.759 1.00 95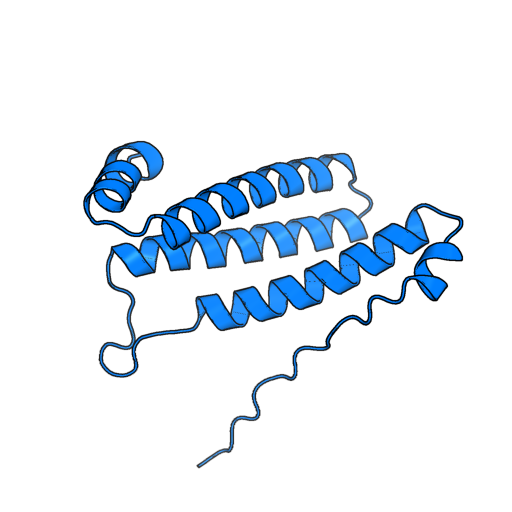.44 103 ASN A N 1
ATOM 839 C CA . ASN A 1 103 ? -1.872 6.071 -9.646 1.00 95.44 103 ASN A CA 1
ATOM 840 C C . ASN A 1 103 ? -1.305 4.669 -9.877 1.00 95.44 103 ASN A C 1
ATOM 842 O O . ASN A 1 103 ? -1.119 4.257 -11.019 1.00 95.44 103 ASN A O 1
ATOM 846 N N . LEU A 1 104 ? -1.116 3.897 -8.805 1.00 95.75 104 LEU A N 1
ATOM 847 C CA . LEU A 1 104 ? -0.624 2.526 -8.884 1.00 95.75 104 LEU A CA 1
ATOM 848 C C . LEU A 1 104 ? -1.557 1.637 -9.721 1.00 95.75 104 LEU A C 1
ATOM 850 O O . LEU A 1 104 ? -1.099 0.932 -10.616 1.00 95.75 104 LEU A O 1
ATOM 854 N N . ARG A 1 105 ? -2.872 1.697 -9.479 1.00 96.62 105 ARG A N 1
ATOM 855 C CA . ARG A 1 105 ? -3.863 0.924 -10.242 1.00 96.62 105 ARG A CA 1
ATOM 856 C C . ARG A 1 105 ? -3.883 1.326 -11.714 1.00 96.62 105 ARG A C 1
ATOM 858 O O . ARG A 1 105 ? -4.032 0.454 -12.565 1.00 96.62 105 ARG A O 1
ATOM 865 N N . TYR A 1 106 ? -3.765 2.618 -12.009 1.00 96.06 106 TYR A N 1
ATOM 866 C CA . TYR A 1 106 ? -3.738 3.122 -13.376 1.00 96.06 106 TYR A CA 1
ATOM 867 C C . TYR A 1 106 ? -2.496 2.626 -14.124 1.00 96.06 106 TYR A C 1
ATOM 869 O O . TYR A 1 106 ? -2.637 2.051 -15.201 1.00 96.06 106 TYR A O 1
ATOM 877 N N . LEU A 1 107 ? -1.311 2.770 -13.520 1.00 95.50 107 LEU A N 1
ATOM 878 C CA . LEU A 1 107 ? -0.040 2.326 -14.100 1.00 95.50 107 LEU A CA 1
ATOM 879 C C . LEU A 1 107 ? -0.021 0.812 -14.355 1.00 95.50 107 LEU A C 1
ATOM 881 O O . LEU A 1 107 ? 0.387 0.389 -15.429 1.00 95.50 107 LEU A O 1
ATOM 885 N N . ILE A 1 108 ? -0.519 0.006 -13.410 1.00 94.12 108 ILE A N 1
ATOM 886 C CA . ILE A 1 108 ? -0.607 -1.455 -13.577 1.00 94.12 108 ILE A CA 1
ATOM 887 C C . ILE A 1 108 ? -1.610 -1.829 -14.675 1.00 94.12 108 ILE A C 1
ATOM 889 O O . ILE A 1 108 ? -1.358 -2.722 -15.475 1.00 94.12 108 ILE A O 1
ATOM 893 N N . LYS A 1 109 ? -2.781 -1.181 -14.714 1.00 96.19 109 LYS A N 1
ATOM 894 C CA . LYS A 1 109 ? -3.847 -1.547 -15.659 1.00 96.19 109 LYS A CA 1
ATOM 895 C C . LYS A 1 109 ? -3.521 -1.157 -17.102 1.00 96.19 109 LYS A C 1
ATOM 897 O O . LYS A 1 109 ? -3.974 -1.830 -18.023 1.00 96.19 109 LYS A O 1
ATOM 902 N N . HIS A 1 110 ? -2.811 -0.052 -17.290 1.00 94.50 110 HIS A N 1
ATOM 903 C CA . HIS A 1 110 ? -2.529 0.529 -18.599 1.00 94.50 110 HIS A CA 1
ATOM 904 C C . HIS A 1 110 ? -1.040 0.444 -18.959 1.00 94.50 110 HIS A C 1
ATOM 906 O O . HIS A 1 110 ? -0.542 1.304 -19.673 1.00 94.50 110 HIS A O 1
ATOM 912 N N . GLU A 1 111 ? -0.338 -0.576 -18.460 1.00 90.62 111 GLU A N 1
ATOM 913 C CA . GLU A 1 111 ? 1.108 -0.767 -18.621 1.00 90.62 111 GLU A CA 1
ATOM 914 C C . GLU A 1 111 ? 1.570 -0.532 -20.075 1.00 90.62 111 GLU A C 1
ATOM 916 O O . GLU A 1 111 ? 1.240 -1.296 -20.984 1.00 90.62 111 GLU A O 1
ATOM 921 N N . SER A 1 112 ? 2.298 0.567 -20.310 1.00 93.81 112 SER A N 1
ATOM 922 C CA . SER A 1 112 ? 2.880 0.900 -21.612 1.00 93.81 112 SER A CA 1
ATOM 923 C C . SER A 1 112 ? 4.071 1.848 -21.477 1.00 93.81 112 SER A C 1
ATOM 925 O O . SER A 1 112 ? 4.090 2.732 -20.612 1.00 93.81 112 SER A O 1
ATOM 927 N N . ASP A 1 113 ? 5.043 1.714 -22.382 1.00 92.75 113 ASP A N 1
ATOM 928 C CA . ASP A 1 113 ? 6.231 2.573 -22.443 1.00 92.75 113 ASP A CA 1
ATOM 929 C C . ASP A 1 113 ? 5.885 4.066 -22.457 1.00 92.75 113 ASP A C 1
ATOM 931 O O . ASP A 1 113 ? 6.581 4.880 -21.850 1.00 92.75 113 ASP A O 1
ATOM 935 N N . GLU A 1 114 ? 4.833 4.447 -23.186 1.00 95.00 114 GLU A N 1
ATOM 936 C CA . GLU A 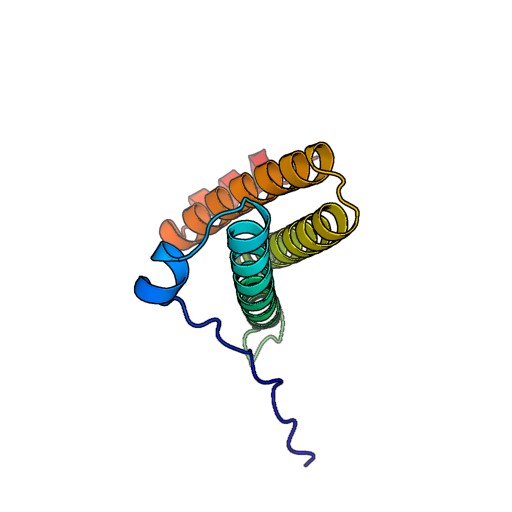1 114 ? 4.406 5.840 -23.316 1.00 95.00 114 GLU A CA 1
ATOM 937 C C . GLU A 1 114 ? 3.915 6.394 -21.978 1.00 95.00 114 GLU A C 1
ATOM 939 O O . GLU A 1 114 ? 4.313 7.492 -21.578 1.00 95.00 114 GLU A O 1
ATOM 944 N N . ILE A 1 115 ? 3.116 5.611 -21.246 1.00 94.56 115 ILE A N 1
ATOM 945 C CA . ILE A 1 115 ? 2.599 6.016 -19.941 1.00 94.56 115 ILE A CA 1
ATOM 946 C C . ILE A 1 115 ? 3.737 6.141 -18.934 1.00 94.56 115 ILE A C 1
ATOM 948 O O . ILE A 1 115 ? 3.815 7.164 -18.257 1.00 94.56 115 ILE A O 1
ATOM 952 N N . PHE A 1 116 ? 4.666 5.184 -18.867 1.00 94.62 116 PHE A N 1
ATOM 953 C CA . PHE A 1 116 ? 5.803 5.293 -17.946 1.00 94.62 116 PHE A CA 1
ATOM 954 C C . PHE A 1 116 ? 6.749 6.442 -18.309 1.00 94.62 116 PHE A C 1
ATOM 956 O O . PHE A 1 116 ? 7.211 7.160 -17.420 1.00 94.62 116 PHE A O 1
ATOM 963 N N . LYS A 1 117 ? 7.009 6.684 -19.602 1.00 93.94 117 LYS A N 1
ATOM 964 C CA . LYS A 1 117 ? 7.789 7.851 -20.055 1.00 93.94 117 LYS A CA 1
ATOM 965 C C . LYS A 1 117 ? 7.116 9.165 -19.657 1.00 93.94 117 LYS A C 1
ATOM 967 O O . LYS A 1 117 ? 7.793 10.049 -19.132 1.00 93.94 117 LYS A O 1
ATOM 972 N N . SER A 1 118 ? 5.805 9.281 -19.871 1.00 93.44 118 SER A N 1
ATOM 973 C CA . SER A 1 118 ? 5.018 10.453 -19.474 1.00 93.44 118 SER A CA 1
ATOM 974 C C . SER A 1 118 ? 5.036 10.646 -17.955 1.00 93.44 118 SER A C 1
ATOM 976 O O . SER A 1 118 ? 5.379 11.723 -17.469 1.00 93.44 118 SER A O 1
ATOM 978 N N . TYR A 1 119 ? 4.785 9.579 -17.195 1.00 93.81 119 TYR A N 1
ATOM 979 C CA . TYR A 1 119 ? 4.780 9.604 -15.735 1.00 93.81 119 TYR A CA 1
ATOM 980 C C . TYR A 1 119 ? 6.127 10.054 -15.163 1.00 93.81 119 TYR A C 1
ATOM 982 O O . TYR A 1 119 ? 6.182 10.925 -14.299 1.00 93.81 119 TYR A O 1
ATOM 990 N N . ARG A 1 120 ? 7.242 9.542 -15.699 1.00 92.25 120 ARG A N 1
ATOM 991 C CA . ARG A 1 120 ? 8.581 10.014 -15.317 1.00 92.25 120 ARG A CA 1
ATOM 992 C C . ARG A 1 120 ? 8.758 11.503 -15.567 1.00 92.25 120 ARG A C 1
ATOM 994 O O . ARG A 1 120 ? 9.250 12.209 -14.694 1.00 92.25 120 ARG A O 1
ATOM 1001 N N . LYS A 1 121 ? 8.370 11.967 -16.755 1.00 92.81 121 LYS A N 1
ATOM 1002 C CA . LYS A 1 121 ? 8.560 13.356 -17.172 1.00 92.81 121 LYS A CA 1
ATOM 1003 C C . LYS A 1 121 ? 7.753 14.329 -16.313 1.00 92.81 121 LYS A C 1
ATOM 1005 O O . LYS A 1 121 ? 8.274 15.373 -15.956 1.00 92.81 121 LYS A O 1
ATOM 1010 N N . TYR A 1 122 ? 6.507 13.997 -15.989 1.00 91.69 122 TYR A N 1
ATOM 1011 C CA . TYR A 1 122 ? 5.585 14.948 -15.361 1.00 91.69 122 TYR A CA 1
ATOM 1012 C C . TYR A 1 122 ? 5.372 14.736 -13.860 1.00 91.69 122 TYR A C 1
ATOM 1014 O O . TYR A 1 122 ? 4.957 15.670 -13.181 1.00 91.69 122 TYR A O 1
ATOM 1022 N N . SER A 1 123 ? 5.649 13.544 -13.328 1.00 87.06 123 SER A N 1
ATOM 1023 C CA . SER A 1 123 ? 5.387 13.212 -11.919 1.00 87.06 123 SER A CA 1
ATOM 1024 C C . SER A 1 123 ? 6.648 12.951 -11.094 1.00 87.06 123 SER A C 1
ATOM 1026 O O . SER A 1 123 ? 6.556 12.961 -9.870 1.00 87.06 123 SER A O 1
ATOM 1028 N N . LEU A 1 124 ? 7.807 12.720 -11.727 1.00 84.25 124 LEU A N 1
ATOM 1029 C CA . LEU A 1 124 ? 9.075 12.437 -11.031 1.00 84.25 124 LEU A CA 1
ATOM 1030 C C . LEU A 1 124 ? 10.190 13.458 -11.302 1.00 84.25 124 LEU A C 1
ATOM 1032 O O . LEU A 1 124 ? 11.262 13.341 -10.712 1.00 84.25 124 LEU A O 1
ATOM 1036 N N . GLN A 1 125 ? 9.966 14.445 -12.173 1.00 76.75 125 GLN A N 1
ATOM 1037 C CA . GLN A 1 125 ? 10.887 15.572 -12.328 1.00 76.75 125 GLN A CA 1
ATOM 1038 C C . GLN A 1 125 ? 10.569 16.627 -11.259 1.00 76.75 125 GLN A C 1
ATOM 1040 O O . GLN A 1 125 ? 9.505 17.248 -11.285 1.00 76.75 125 GLN A O 1
ATOM 1045 N N . HIS A 1 126 ? 11.488 16.795 -10.310 1.00 56.25 126 HIS A N 1
ATOM 1046 C CA . HIS A 1 126 ? 11.500 17.854 -9.303 1.00 56.25 126 HIS A CA 1
ATOM 1047 C C . HIS A 1 126 ? 12.838 18.582 -9.360 1.00 56.25 126 HIS A C 1
ATOM 1049 O O . HIS A 1 126 ? 13.863 17.885 -9.542 1.00 56.25 126 HIS A O 1
#

pLDDT: mean 91.53, std 9.02, range [44.5, 97.38]

Nearest PDB structures (foldseek):
  7k3h-assembly1_B  TM=7.100E-01  e=5.403E+00  synthetic construct

Secondary structure (DSSP, 8-state):
----PPPP--PPP--HHHHTT--SHHHHHHHHHHHHHHHHHHHHHHTT---TTTSS--HHHHHHHHHHHHHHHHHHHHHHHHHTT-HHHHHHHHHHHHHHHHHHHHHHHT--HHHHHHHHHHHS--

InterPro domains:
  IPR043733 Family of unknown function DUF5677 [PF18928] (63-125)

Solvent-accessible surface area (backbone atoms only — not comparable to full-atom values): 7344 Å² total; per-residue (Å²): 131,84,81,79,73,76,84,82,80,68,77,73,85,85,50,71,78,58,58,72,65,55,85,52,72,64,54,57,48,52,54,51,50,52,46,48,52,40,50,39,52,52,34,54,54,59,52,67,69,54,50,88,86,72,68,48,68,55,76,66,52,42,53,54,37,49,46,34,50,51,37,34,53,29,50,54,47,26,54,50,27,50,76,68,68,36,59,70,61,21,51,54,32,47,53,55,32,49,53,44,51,51,53,50,52,48,53,68,74,60,69,44,72,66,55,53,53,48,45,47,63,72,72,65,66,127

Radius of gyration: 17.65 Å; Cα contacts (8 Å, |Δi|>4): 75; chains: 1; bounding box: 44×43×42 Å